Protein AF-A0A9D4C1H0-F1 (afdb_monomer_lite)

Structure (mmCIF, N/CA/C/O backbone):
data_AF-A0A9D4C1H0-F1
#
_entry.id   AF-A0A9D4C1H0-F1
#
loop_
_atom_site.group_PDB
_atom_site.id
_atom_site.type_symbol
_atom_site.label_atom_id
_atom_site.label_alt_id
_atom_site.label_comp_id
_atom_site.label_asym_id
_atom_site.label_entity_id
_atom_site.label_seq_id
_atom_site.pdbx_PDB_ins_code
_atom_site.Cartn_x
_atom_site.Cartn_y
_atom_site.Cartn_z
_atom_site.occupancy
_atom_site.B_iso_or_equiv
_atom_site.auth_seq_id
_atom_site.auth_comp_id
_atom_site.auth_asym_id
_atom_site.auth_atom_id
_atom_site.pdbx_PDB_model_num
ATOM 1 N N . MET A 1 1 ? -2.579 -15.458 -0.733 1.00 62.25 1 MET A N 1
ATOM 2 C CA . MET A 1 1 ? -1.519 -14.538 -1.205 1.00 62.25 1 MET A CA 1
ATOM 3 C C . MET A 1 1 ? -1.879 -14.107 -2.624 1.00 62.25 1 MET A C 1
ATOM 5 O O . MET A 1 1 ? -2.062 -14.984 -3.449 1.00 62.25 1 MET A O 1
ATOM 9 N N . ILE A 1 2 ? -2.082 -12.808 -2.885 1.00 80.06 2 ILE A N 1
ATOM 10 C CA . ILE A 1 2 ? -2.571 -12.281 -4.187 1.00 80.06 2 ILE A CA 1
ATOM 11 C C . ILE A 1 2 ? -1.448 -11.675 -5.049 1.00 80.06 2 ILE A C 1
ATOM 13 O O . ILE A 1 2 ? -1.609 -11.494 -6.250 1.00 80.06 2 ILE A O 1
ATOM 17 N N . THR A 1 3 ? -0.276 -11.445 -4.453 1.00 80.56 3 THR A N 1
ATOM 18 C CA . THR A 1 3 ? 0.923 -10.905 -5.105 1.00 80.56 3 THR A CA 1
ATOM 19 C C . THR A 1 3 ? 1.317 -11.601 -6.418 1.00 80.56 3 THR A C 1
ATOM 21 O O . THR A 1 3 ? 1.531 -10.880 -7.387 1.00 80.56 3 THR A O 1
ATOM 24 N N . PRO A 1 4 ? 1.383 -12.949 -6.525 1.00 80.88 4 PRO A N 1
ATOM 25 C CA . PRO A 1 4 ? 1.798 -13.585 -7.781 1.00 80.88 4 PRO A CA 1
ATOM 26 C C . PRO A 1 4 ? 0.781 -13.390 -8.913 1.00 80.88 4 PRO A C 1
ATOM 28 O O . PRO A 1 4 ? 1.175 -13.240 -10.063 1.00 80.88 4 PRO A O 1
ATOM 31 N N . ILE A 1 5 ? -0.513 -13.328 -8.583 1.00 84.69 5 ILE A N 1
ATOM 32 C CA . ILE A 1 5 ? -1.584 -13.076 -9.556 1.00 84.69 5 ILE A CA 1
ATOM 33 C C . ILE A 1 5 ? -1.444 -11.660 -10.118 1.00 84.69 5 ILE A C 1
ATOM 35 O O . ILE A 1 5 ? -1.491 -11.476 -11.325 1.00 84.69 5 ILE A O 1
ATOM 39 N N . LEU A 1 6 ? -1.199 -10.672 -9.251 1.00 81.69 6 LEU A N 1
ATOM 40 C CA . LEU A 1 6 ? -0.996 -9.284 -9.673 1.00 81.69 6 LEU A CA 1
ATOM 41 C C . LEU A 1 6 ? 0.267 -9.095 -10.514 1.00 81.69 6 LEU A C 1
ATOM 43 O O . LEU A 1 6 ? 0.222 -8.335 -11.472 1.00 81.69 6 LEU A O 1
ATOM 47 N N . CYS A 1 7 ? 1.370 -9.776 -10.186 1.00 82.00 7 CYS A N 1
ATOM 48 C CA . CYS A 1 7 ? 2.587 -9.707 -10.998 1.00 82.00 7 CYS A CA 1
ATOM 49 C C . CYS A 1 7 ? 2.351 -10.256 -12.409 1.00 82.00 7 CYS A C 1
ATOM 51 O O . CYS A 1 7 ? 2.674 -9.577 -13.375 1.00 82.00 7 CYS A O 1
ATOM 53 N N . TYR A 1 8 ? 1.717 -11.424 -12.527 1.00 84.38 8 TYR A N 1
ATOM 54 C CA . TYR A 1 8 ? 1.388 -12.006 -13.829 1.00 84.38 8 TYR A CA 1
ATOM 55 C C . TYR A 1 8 ? 0.410 -11.129 -14.625 1.00 84.38 8 TYR A C 1
ATOM 57 O O . TYR A 1 8 ? 0.597 -10.875 -15.810 1.00 84.38 8 TYR A O 1
ATOM 65 N N . SER A 1 9 ? -0.630 -10.603 -13.972 1.00 79.81 9 SER A N 1
ATOM 66 C CA . SER A 1 9 ? -1.573 -9.688 -14.620 1.00 79.81 9 SER A CA 1
ATOM 67 C C . SER A 1 9 ? -0.914 -8.382 -15.069 1.00 79.81 9 SER A C 1
ATOM 69 O O . SER A 1 9 ? -1.299 -7.853 -16.105 1.00 79.81 9 SER A O 1
ATOM 71 N N . ALA A 1 10 ? 0.076 -7.869 -14.332 1.00 79.00 10 ALA A N 1
ATOM 72 C CA . ALA A 1 10 ? 0.809 -6.661 -14.707 1.00 79.00 10 ALA A CA 1
ATOM 73 C C . ALA A 1 10 ? 1.677 -6.862 -15.963 1.00 79.00 10 ALA A C 1
ATOM 75 O O . ALA A 1 10 ? 1.806 -5.933 -16.757 1.00 79.00 10 ALA A O 1
ATOM 76 N N . GLU A 1 11 ? 2.209 -8.068 -16.187 1.00 79.94 11 GLU A N 1
ATOM 77 C CA . GLU A 1 11 ? 2.925 -8.424 -17.424 1.00 79.94 11 GLU A CA 1
ATOM 78 C C . GLU A 1 11 ? 2.000 -8.398 -18.653 1.00 79.94 11 GLU A C 1
ATOM 80 O O . GLU A 1 11 ? 2.423 -8.016 -19.741 1.00 79.94 11 GLU A O 1
ATOM 85 N N . ILE A 1 12 ? 0.726 -8.769 -18.485 1.00 82.06 12 ILE A N 1
ATOM 86 C CA . ILE A 1 12 ? -0.244 -8.866 -19.589 1.00 82.06 12 ILE A CA 1
ATOM 87 C C . ILE A 1 12 ? -0.968 -7.536 -19.835 1.00 82.06 12 ILE A C 1
ATOM 89 O O . ILE A 1 12 ? -1.170 -7.139 -20.980 1.00 82.06 12 ILE A O 1
ATOM 93 N N . TRP A 1 13 ? -1.420 -6.870 -18.770 1.00 74.50 13 TRP A N 1
ATOM 94 C CA . TRP A 1 13 ? -2.255 -5.664 -18.847 1.00 74.50 13 TRP A CA 1
ATOM 95 C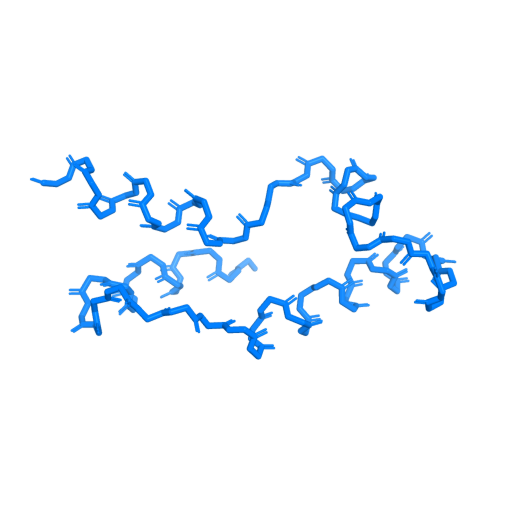 C . TRP A 1 13 ? -1.457 -4.356 -18.778 1.00 74.50 13 TRP A C 1
ATOM 97 O O . TRP A 1 13 ? -2.025 -3.290 -19.013 1.00 74.50 13 TRP A O 1
ATOM 107 N N . GLY A 1 14 ? -0.154 -4.413 -18.486 1.00 69.88 14 GLY A N 1
ATOM 108 C CA . GLY A 1 14 ? 0.697 -3.234 -18.344 1.00 69.88 14 GLY A CA 1
ATOM 109 C C . GLY A 1 14 ? 0.465 -2.464 -17.038 1.00 69.88 14 GLY A C 1
ATOM 110 O O . GLY A 1 14 ? -0.172 -2.944 -16.096 1.00 69.88 14 GLY A O 1
ATOM 111 N N . PHE A 1 15 ? 1.017 -1.248 -16.956 1.00 66.62 15 PHE A N 1
ATOM 112 C CA . PHE A 1 15 ? 0.933 -0.387 -15.771 1.00 66.62 15 PHE A CA 1
ATOM 113 C C . PHE A 1 15 ? -0.481 0.198 -15.616 1.00 66.62 15 PHE A C 1
ATOM 115 O O . PHE A 1 15 ? -0.736 1.347 -15.961 1.00 66.62 15 PHE A O 1
ATOM 122 N N . GLN A 1 16 ? -1.415 -0.584 -15.081 1.00 72.12 16 GLN A N 1
ATOM 123 C CA . GLN A 1 16 ? -2.709 -0.076 -14.630 1.00 72.12 16 GLN A CA 1
ATOM 124 C C . GLN A 1 16 ? -2.729 -0.064 -13.100 1.00 72.12 16 GLN A C 1
ATOM 126 O O . GLN A 1 16 ? -2.572 -1.098 -12.447 1.00 72.12 16 GLN A O 1
ATOM 131 N N . TYR A 1 17 ? -2.922 1.114 -12.502 1.00 72.31 17 TYR A N 1
ATOM 132 C CA . TYR A 1 17 ? -3.086 1.221 -11.054 1.00 72.31 17 TYR A CA 1
ATOM 133 C C . TYR A 1 17 ? -4.417 0.583 -10.630 1.00 72.31 17 TYR A C 1
ATOM 135 O O . TYR A 1 17 ? -5.497 1.100 -10.918 1.00 72.31 17 TYR A O 1
ATOM 143 N N . ALA A 1 18 ? -4.346 -0.561 -9.948 1.00 80.44 18 ALA A N 1
ATOM 144 C CA . ALA A 1 18 ? -5.522 -1.305 -9.508 1.00 80.44 18 ALA A CA 1
ATOM 145 C C . ALA A 1 18 ? -6.030 -0.805 -8.142 1.00 80.44 18 ALA A C 1
ATOM 147 O O . ALA A 1 18 ? -5.993 -1.530 -7.143 1.00 80.44 18 ALA A O 1
ATOM 148 N N . GLU A 1 19 ? -6.539 0.432 -8.102 1.00 83.06 19 GLU A N 1
ATOM 149 C CA . GLU A 1 19 ? -7.023 1.093 -6.875 1.00 83.06 19 GLU A CA 1
ATOM 150 C C . GLU A 1 19 ? -8.044 0.237 -6.105 1.00 83.06 19 GLU A C 1
ATOM 152 O O . GLU A 1 19 ? -7.993 0.121 -4.878 1.00 83.06 19 GLU A O 1
ATOM 157 N N . CYS A 1 20 ? -8.960 -0.413 -6.830 1.00 86.31 20 CYS A N 1
ATOM 158 C CA . CYS A 1 20 ? -9.986 -1.271 -6.244 1.00 86.31 20 CYS A CA 1
ATOM 159 C C . CYS A 1 20 ? -9.374 -2.419 -5.427 1.00 86.31 20 CYS A C 1
ATOM 161 O O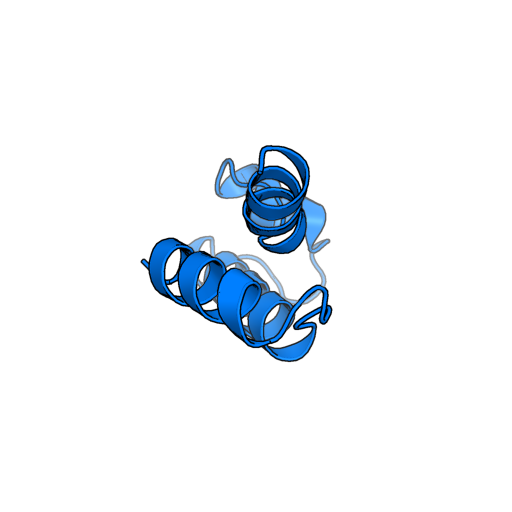 . CYS A 1 20 ? -9.840 -2.717 -4.326 1.00 86.31 20 CYS A O 1
ATOM 163 N N . ILE A 1 21 ? -8.311 -3.040 -5.944 1.00 86.81 21 ILE A N 1
ATOM 164 C CA . ILE A 1 21 ? -7.651 -4.183 -5.307 1.00 86.81 21 ILE A CA 1
ATOM 165 C C . ILE A 1 21 ? -6.890 -3.718 -4.064 1.00 86.81 21 ILE A C 1
ATOM 167 O O . ILE A 1 21 ? -7.003 -4.345 -3.009 1.00 86.81 21 ILE A O 1
ATOM 171 N N . GLU A 1 22 ? -6.182 -2.589 -4.147 1.00 87.56 22 GLU A N 1
ATOM 172 C CA . GLU A 1 22 ? -5.508 -1.998 -2.986 1.00 87.56 22 GLU A CA 1
ATOM 173 C C . GLU A 1 22 ? -6.490 -1.638 -1.871 1.00 87.56 22 GLU A C 1
ATOM 175 O O . GLU A 1 22 ? -6.252 -1.972 -0.709 1.00 87.56 22 GLU A O 1
ATOM 180 N N . ARG A 1 23 ? -7.635 -1.033 -2.202 1.00 89.00 23 ARG A N 1
ATOM 181 C CA . ARG A 1 23 ? -8.658 -0.663 -1.214 1.00 89.00 23 ARG A CA 1
ATOM 182 C C . ARG A 1 23 ? -9.223 -1.883 -0.487 1.00 89.00 23 ARG A C 1
ATOM 184 O O . ARG A 1 23 ? -9.378 -1.851 0.736 1.00 89.00 23 ARG A O 1
ATOM 191 N N . VAL A 1 24 ? -9.515 -2.965 -1.212 1.00 90.06 24 VAL A N 1
ATOM 192 C CA . VAL A 1 24 ? -9.963 -4.233 -0.610 1.00 90.06 24 VAL A CA 1
ATOM 193 C C . VAL A 1 24 ? -8.879 -4.802 0.302 1.00 90.06 24 VAL A C 1
ATOM 195 O O . VAL A 1 24 ? -9.174 -5.222 1.422 1.00 90.06 24 VAL A O 1
ATOM 198 N N . HIS A 1 25 ? -7.622 -4.762 -0.137 1.00 88.50 25 HIS A N 1
ATOM 199 C CA . HIS A 1 25 ? -6.505 -5.297 0.627 1.00 88.50 25 HIS A CA 1
ATOM 200 C C . HIS A 1 25 ? -6.240 -4.521 1.922 1.00 88.50 25 HIS A C 1
ATOM 202 O O . HIS A 1 25 ? -6.100 -5.120 2.984 1.00 88.50 25 HIS A O 1
ATOM 208 N N . ILE A 1 26 ? -6.256 -3.190 1.865 1.00 89.44 26 ILE A N 1
ATOM 209 C CA . ILE A 1 26 ? -6.096 -2.327 3.041 1.00 89.44 26 ILE A CA 1
ATOM 210 C C . ILE A 1 26 ? -7.241 -2.551 4.031 1.00 89.44 26 ILE A C 1
ATOM 212 O O . ILE A 1 26 ? -7.006 -2.649 5.233 1.00 89.44 26 ILE A O 1
ATOM 216 N N . ASN A 1 27 ? -8.481 -2.678 3.550 1.00 89.81 27 ASN A N 1
ATOM 217 C CA . ASN A 1 27 ? -9.620 -2.985 4.415 1.00 89.81 27 ASN A CA 1
ATOM 218 C C . ASN A 1 27 ? -9.491 -4.359 5.079 1.00 89.81 27 ASN A C 1
ATOM 220 O O . ASN A 1 27 ? -9.869 -4.509 6.241 1.00 89.81 27 ASN A O 1
ATOM 224 N N . TYR A 1 28 ? -8.945 -5.346 4.369 1.00 88.81 28 TYR A N 1
ATOM 225 C CA . TYR A 1 28 ? -8.616 -6.642 4.948 1.00 88.81 28 TYR A CA 1
ATOM 226 C C . TYR A 1 28 ? -7.552 -6.509 6.046 1.00 88.81 28 TYR A C 1
ATOM 228 O O . TYR A 1 28 ? -7.781 -6.989 7.151 1.00 88.81 28 TYR A O 1
ATOM 236 N N . CYS A 1 29 ? -6.452 -5.791 5.798 1.00 88.00 29 CYS A N 1
ATOM 237 C CA . CYS A 1 29 ? -5.409 -5.525 6.797 1.00 88.00 29 CYS A CA 1
ATOM 238 C C . CYS A 1 29 ? -5.955 -4.790 8.031 1.00 88.00 29 CYS A C 1
ATOM 240 O O . CYS A 1 29 ? -5.683 -5.196 9.156 1.00 88.00 29 CYS A O 1
ATOM 242 N N . LYS A 1 30 ? -6.804 -3.770 7.843 1.00 90.00 30 LYS A N 1
ATOM 243 C CA . LYS A 1 30 ? -7.465 -3.072 8.958 1.00 90.00 30 LYS A CA 1
ATOM 244 C C . LYS A 1 30 ? -8.309 -4.023 9.802 1.00 90.00 30 LYS A C 1
ATOM 246 O O . LYS A 1 30 ? -8.236 -3.968 11.023 1.00 90.00 30 LYS A O 1
ATOM 251 N N . ARG A 1 31 ? -9.083 -4.907 9.166 1.00 90.12 31 ARG A N 1
ATOM 252 C CA . ARG A 1 31 ? -9.889 -5.915 9.875 1.00 90.12 31 ARG A CA 1
ATOM 253 C C . ARG A 1 31 ? -9.022 -6.948 10.589 1.00 90.12 31 ARG A C 1
ATOM 255 O O . ARG A 1 31 ? -9.345 -7.303 11.714 1.00 90.12 31 ARG A O 1
ATOM 262 N N . LEU A 1 32 ? -7.935 -7.393 9.959 1.00 89.44 32 LEU A N 1
ATOM 263 C CA . LEU A 1 32 ? -6.989 -8.353 10.528 1.00 89.44 32 LEU A CA 1
ATOM 264 C C . LEU A 1 32 ? -6.349 -7.810 11.816 1.00 89.44 32 LEU A C 1
ATOM 266 O O . LEU A 1 32 ? -6.276 -8.522 12.809 1.00 89.44 32 LEU A O 1
ATOM 270 N N . CYS A 1 33 ? -5.942 -6.540 11.806 1.00 86.62 33 CYS A N 1
ATOM 271 C CA . CYS A 1 33 ? -5.327 -5.866 12.951 1.00 86.62 33 CYS A CA 1
ATOM 272 C C . CYS A 1 33 ? -6.349 -5.265 13.938 1.00 86.62 33 CYS A C 1
ATOM 274 O O . CYS A 1 33 ? -5.950 -4.601 14.888 1.00 86.62 33 CYS A O 1
ATOM 276 N N . GLY A 1 34 ? -7.661 -5.428 13.713 1.00 88.62 34 GLY A N 1
ATOM 277 C CA . GLY A 1 34 ? -8.698 -4.829 14.566 1.00 88.62 34 GLY A CA 1
ATOM 278 C C . GLY A 1 34 ? -8.715 -3.291 14.566 1.00 88.62 34 GLY A C 1
ATOM 279 O O . GLY A 1 34 ? -9.228 -2.674 15.497 1.00 88.62 34 GLY A O 1
ATOM 280 N N . LEU A 1 35 ? -8.154 -2.656 13.534 1.00 88.19 35 LEU A N 1
ATOM 281 C CA . LEU A 1 35 ? -8.019 -1.206 13.431 1.00 88.19 35 LEU A CA 1
ATOM 282 C C . LEU A 1 35 ? -9.348 -0.548 13.056 1.00 88.19 35 LEU A C 1
ATOM 284 O O . LEU A 1 35 ? -10.115 -1.037 12.221 1.00 88.19 35 LEU A O 1
ATOM 288 N N . ASN A 1 36 ? -9.590 0.629 13.630 1.00 85.06 36 ASN A N 1
ATOM 289 C CA . ASN A 1 36 ? -10.764 1.420 13.297 1.00 85.06 36 ASN A CA 1
ATOM 290 C C . ASN A 1 36 ? -10.690 1.922 11.840 1.00 85.06 36 ASN A C 1
ATOM 292 O O . ASN A 1 36 ? -9.613 2.183 11.302 1.00 85.06 36 ASN A O 1
ATOM 296 N N . LYS A 1 37 ? -11.841 2.109 11.185 1.00 78.88 37 LYS A N 1
ATOM 297 C CA . LYS A 1 37 ? -11.913 2.533 9.771 1.00 78.88 37 LYS A CA 1
ATOM 298 C C . LYS A 1 37 ? -11.231 3.884 9.527 1.00 78.88 37 LYS A C 1
ATOM 300 O O . LYS A 1 37 ? -10.688 4.094 8.444 1.00 78.88 37 LYS A O 1
ATOM 305 N N . SER A 1 38 ? -11.236 4.747 10.545 1.00 83.56 38 SER A N 1
ATOM 306 C CA . SER A 1 38 ? -10.642 6.088 10.520 1.00 83.56 38 SER A CA 1
ATOM 307 C C . SER A 1 38 ? -9.110 6.100 10.590 1.00 83.56 38 SER A C 1
ATOM 309 O O . SER A 1 38 ? -8.508 7.153 10.409 1.00 83.56 38 SER 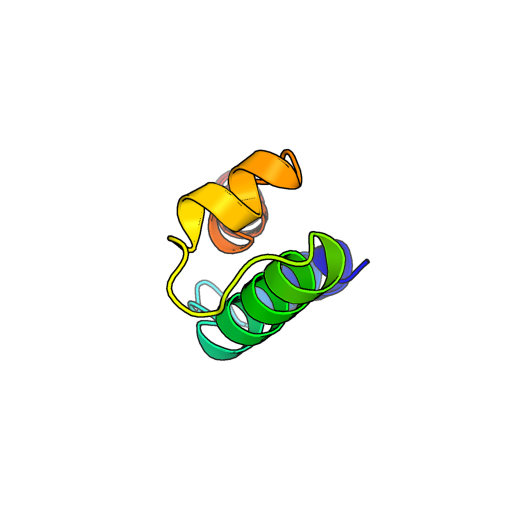A O 1
ATOM 311 N N . VAL A 1 39 ? -8.471 4.956 10.860 1.00 85.75 39 VAL A N 1
ATOM 312 C CA . VAL A 1 39 ? -7.009 4.843 10.902 1.00 85.75 39 VAL A CA 1
ATOM 313 C C . VAL A 1 39 ? -6.420 4.992 9.500 1.00 85.75 39 VAL A C 1
ATOM 315 O O . VAL A 1 39 ? -6.961 4.468 8.519 1.00 85.75 39 VAL A O 1
ATOM 318 N N . SER A 1 40 ? -5.280 5.675 9.425 1.00 87.50 40 SER A N 1
ATOM 319 C CA . SER A 1 40 ? -4.492 5.896 8.216 1.00 87.50 40 SER A CA 1
ATOM 320 C C . SER A 1 40 ? -4.185 4.583 7.490 1.00 87.50 40 SER A C 1
ATOM 322 O O . SER A 1 40 ? -3.729 3.612 8.094 1.00 87.50 40 SER A O 1
ATOM 324 N N . ASN A 1 41 ? -4.373 4.550 6.170 1.00 87.06 41 ASN A N 1
ATOM 325 C CA . ASN A 1 41 ? -4.070 3.359 5.363 1.00 87.06 41 ASN A CA 1
ATOM 326 C C . ASN A 1 41 ? -2.592 2.949 5.473 1.00 87.06 41 ASN A C 1
ATOM 328 O O . ASN A 1 41 ? -2.294 1.764 5.580 1.00 87.06 41 ASN A O 1
ATOM 332 N N . ALA A 1 42 ? -1.688 3.932 5.521 1.00 85.94 42 ALA A N 1
ATOM 333 C CA . ALA A 1 42 ? -0.258 3.708 5.722 1.00 85.94 42 ALA A CA 1
ATOM 334 C C . ALA A 1 42 ? 0.049 3.030 7.068 1.00 85.94 42 ALA A C 1
ATOM 336 O O . ALA A 1 42 ? 0.903 2.154 7.128 1.00 85.94 42 ALA A O 1
ATOM 337 N N . PHE A 1 43 ? -0.691 3.374 8.128 1.00 87.19 43 PHE A N 1
ATOM 338 C CA . PHE A 1 43 ? -0.531 2.747 9.439 1.00 87.19 43 PHE A CA 1
ATOM 339 C C . PHE A 1 43 ? -0.955 1.275 9.401 1.00 87.19 43 PHE A C 1
ATOM 341 O O . PHE A 1 43 ? -0.199 0.408 9.814 1.00 87.19 43 PHE A O 1
ATOM 348 N N . ALA A 1 44 ? -2.112 0.969 8.804 1.00 88.00 44 ALA A N 1
ATOM 349 C CA . ALA A 1 44 ? -2.576 -0.414 8.666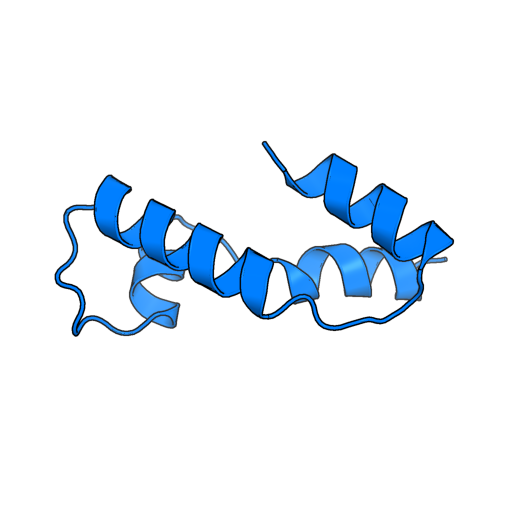 1.00 88.00 44 ALA A CA 1
ATOM 350 C C . ALA A 1 44 ? -1.612 -1.303 7.853 1.00 88.00 44 ALA A C 1
ATOM 352 O O . ALA A 1 44 ? -1.477 -2.492 8.135 1.00 88.00 44 ALA A O 1
ATOM 353 N N . LEU A 1 45 ? -0.944 -0.731 6.846 1.00 88.19 45 LEU A N 1
ATOM 354 C CA . LEU A 1 45 ? 0.084 -1.423 6.064 1.00 88.19 45 LEU A CA 1
ATOM 355 C C . LEU A 1 45 ? 1.391 -1.599 6.855 1.00 88.19 45 LEU A C 1
ATOM 357 O O . LEU A 1 45 ? 1.971 -2.684 6.817 1.00 88.19 45 LEU A O 1
ATOM 361 N N . SER A 1 46 ? 1.801 -0.577 7.613 1.00 87.25 46 SER A N 1
ATOM 362 C CA . SER A 1 46 ? 2.966 -0.614 8.509 1.00 87.25 46 SER A CA 1
ATOM 363 C C . SER A 1 46 ? 2.830 -1.686 9.588 1.00 87.25 46 SER A C 1
ATOM 365 O O . SER A 1 46 ? 3.762 -2.454 9.794 1.00 87.25 46 SER A O 1
ATOM 367 N N . GLU A 1 47 ? 1.659 -1.799 10.217 1.00 88.19 47 GLU A N 1
ATOM 368 C CA . GLU A 1 47 ? 1.366 -2.841 11.215 1.00 88.19 47 GLU A CA 1
ATOM 369 C C . GLU A 1 47 ? 1.476 -4.255 10.625 1.00 88.19 47 GLU A C 1
ATOM 371 O O . GLU A 1 47 ? 1.893 -5.196 11.293 1.00 88.19 47 GLU A O 1
ATOM 376 N N . CYS A 1 48 ? 1.148 -4.412 9.339 1.00 86.19 48 CYS A N 1
ATOM 377 C CA . CYS A 1 48 ? 1.332 -5.668 8.611 1.00 86.19 48 CYS A CA 1
ATOM 378 C C . CYS A 1 48 ? 2.766 -5.867 8.082 1.00 86.19 48 CYS A C 1
ATOM 380 O O . CYS A 1 48 ? 3.019 -6.878 7.424 1.00 86.19 48 CYS A O 1
ATOM 382 N N . GLY A 1 49 ? 3.673 -4.902 8.279 1.00 86.50 49 GLY A N 1
ATOM 383 C CA . GLY A 1 49 ? 5.031 -4.914 7.732 1.00 86.50 49 GLY A CA 1
ATOM 384 C C . GLY A 1 49 ? 5.075 -4.934 6.201 1.00 86.50 49 GLY A C 1
ATOM 385 O O . GLY A 1 49 ? 5.981 -5.530 5.618 1.00 86.50 49 GLY A O 1
ATOM 386 N N . ARG A 1 50 ? 4.071 -4.357 5.526 1.00 84.50 50 ARG A N 1
ATOM 387 C CA . ARG A 1 50 ? 3.916 -4.442 4.065 1.00 84.50 50 ARG A CA 1
ATOM 388 C C . ARG A 1 50 ? 3.913 -3.079 3.400 1.00 84.50 50 ARG A C 1
ATOM 390 O O . ARG A 1 50 ? 3.41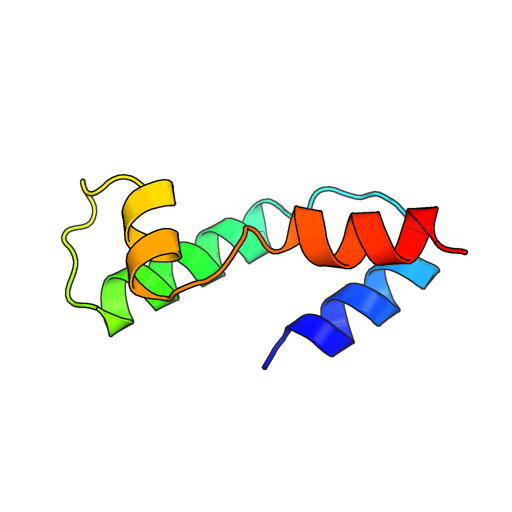1 -2.097 3.932 1.00 84.50 50 ARG A O 1
ATOM 397 N N . LEU A 1 51 ? 4.435 -3.065 2.180 1.00 85.12 51 LEU A N 1
ATOM 398 C CA . LEU A 1 51 ? 4.326 -1.940 1.262 1.00 85.12 51 LEU A CA 1
ATOM 399 C C . LEU A 1 51 ? 3.038 -2.053 0.428 1.00 85.12 51 LEU A C 1
ATOM 401 O O . LEU A 1 51 ? 2.485 -3.154 0.297 1.00 85.12 51 LEU A O 1
ATOM 405 N N . PRO A 1 52 ? 2.567 -0.936 -0.153 1.00 84.12 52 PRO A N 1
ATOM 406 C CA . PRO A 1 52 ? 1.492 -0.957 -1.136 1.00 84.12 52 PRO A CA 1
ATOM 407 C C . PRO A 1 52 ? 1.786 -1.946 -2.269 1.00 84.12 52 PRO A C 1
ATOM 409 O O . PRO A 1 52 ? 2.935 -2.116 -2.692 1.00 84.12 52 PRO A O 1
ATOM 412 N N . LEU A 1 53 ? 0.744 -2.600 -2.780 1.00 84.50 53 LEU A N 1
ATOM 413 C CA . LEU A 1 53 ? 0.897 -3.664 -3.777 1.00 84.50 53 LEU A CA 1
ATOM 414 C C . LEU A 1 53 ? 1.480 -3.121 -5.084 1.00 84.50 53 LEU A C 1
ATOM 416 O O . LEU A 1 53 ? 2.259 -3.824 -5.728 1.00 84.50 53 LEU A O 1
ATOM 420 N N . TYR A 1 54 ? 1.167 -1.865 -5.423 1.00 83.12 54 TYR A N 1
ATOM 421 C CA . TYR A 1 54 ? 1.687 -1.219 -6.625 1.00 83.12 54 TYR A CA 1
ATOM 422 C C . TYR A 1 54 ? 3.204 -1.166 -6.658 1.00 83.12 54 TYR A C 1
ATOM 424 O O . TYR A 1 54 ? 3.782 -1.558 -7.659 1.00 83.12 54 TYR A O 1
ATOM 432 N N . VAL A 1 55 ? 3.860 -0.831 -5.548 1.00 84.50 55 VAL A N 1
ATOM 433 C CA . VAL A 1 55 ? 5.329 -0.775 -5.472 1.00 84.50 55 VAL A CA 1
ATOM 434 C C . VAL A 1 55 ? 5.963 -2.120 -5.845 1.00 84.50 55 VAL A C 1
ATOM 436 O O . VAL A 1 55 ? 7.039 -2.171 -6.435 1.00 84.50 55 VAL A O 1
ATOM 439 N N . THR A 1 56 ? 5.281 -3.224 -5.529 1.00 82.56 56 THR A N 1
ATOM 440 C CA . THR A 1 56 ? 5.812 -4.574 -5.743 1.00 82.56 56 THR A CA 1
ATOM 441 C C . THR A 1 56 ? 5.742 -4.994 -7.211 1.00 82.56 56 THR A C 1
ATOM 443 O O . THR A 1 56 ? 6.728 -5.504 -7.739 1.00 82.56 56 THR A O 1
ATOM 446 N N . TYR A 1 57 ? 4.603 -4.795 -7.885 1.00 81.19 57 TYR A N 1
ATOM 447 C CA . TYR A 1 57 ? 4.472 -5.209 -9.288 1.00 81.19 57 TYR A CA 1
ATOM 448 C C . TYR A 1 57 ? 5.092 -4.199 -10.261 1.00 81.19 57 TYR A C 1
ATOM 450 O O . TYR A 1 57 ? 5.611 -4.604 -11.295 1.00 81.19 57 TYR A O 1
ATOM 458 N N . THR A 1 58 ? 5.127 -2.905 -9.929 1.00 81.00 58 THR A N 1
ATOM 459 C CA . THR A 1 58 ? 5.810 -1.906 -10.766 1.00 81.00 58 THR A CA 1
ATOM 460 C C . THR A 1 58 ? 7.320 -2.105 -10.743 1.00 81.00 58 THR A C 1
ATOM 462 O O . THR A 1 58 ? 7.953 -2.036 -11.791 1.00 81.00 58 THR A O 1
ATOM 465 N N . GLY A 1 59 ? 7.893 -2.460 -9.588 1.00 79.81 59 GLY A N 1
ATOM 466 C CA . GLY A 1 59 ? 9.303 -2.840 -9.487 1.00 79.81 59 GLY A CA 1
ATOM 467 C C . GLY A 1 59 ? 9.662 -4.063 -10.339 1.00 79.81 59 GLY A C 1
ATOM 468 O O . GLY A 1 59 ? 10.751 -4.117 -10.898 1.00 79.81 59 GLY A O 1
ATOM 469 N N . LYS A 1 60 ? 8.742 -5.025 -10.491 1.00 76.69 60 LYS A N 1
ATOM 470 C CA . LYS A 1 60 ? 8.928 -6.187 -11.377 1.00 76.69 60 LYS A CA 1
ATOM 471 C C . LYS A 1 60 ? 8.881 -5.818 -12.858 1.00 76.69 60 LYS A C 1
ATOM 473 O O . LYS A 1 60 ? 9.657 -6.367 -13.624 1.00 76.69 60 LYS A O 1
ATOM 478 N N . LEU A 1 61 ? 8.021 -4.871 -13.222 1.00 75.25 61 LEU A N 1
ATOM 479 C CA . LEU A 1 61 ? 7.887 -4.342 -14.581 1.00 75.25 61 LEU A CA 1
ATOM 480 C C . LEU A 1 61 ? 9.117 -3.536 -15.026 1.00 75.25 61 LEU A C 1
ATOM 482 O O . LEU A 1 61 ? 9.498 -3.610 -16.181 1.00 75.25 61 LEU A O 1
ATOM 486 N N . ILE A 1 62 ? 9.730 -2.773 -14.112 1.00 76.12 62 ILE A N 1
ATOM 487 C CA . ILE A 1 62 ? 10.926 -1.953 -14.389 1.00 76.12 62 ILE A CA 1
ATOM 488 C C . ILE A 1 62 ? 12.200 -2.806 -14.457 1.00 76.12 62 ILE A C 1
ATOM 490 O O . ILE A 1 62 ? 13.156 -2.442 -15.133 1.00 76.12 62 ILE A O 1
ATOM 494 N N . ALA A 1 63 ? 12.243 -3.912 -13.714 1.00 71.69 63 ALA A N 1
ATOM 495 C CA . ALA A 1 63 ? 13.391 -4.816 -13.694 1.00 71.69 63 ALA A CA 1
ATOM 496 C C . ALA A 1 63 ? 13.476 -5.738 -14.927 1.00 71.69 63 ALA A C 1
ATOM 498 O O . ALA A 1 63 ? 14.425 -6.517 -15.017 1.00 71.69 63 ALA A O 1
ATOM 499 N N . TYR A 1 64 ? 12.487 -5.678 -15.820 1.00 58.03 64 TYR A N 1
ATOM 500 C CA . TYR A 1 64 ? 12.438 -6.415 -17.079 1.00 58.03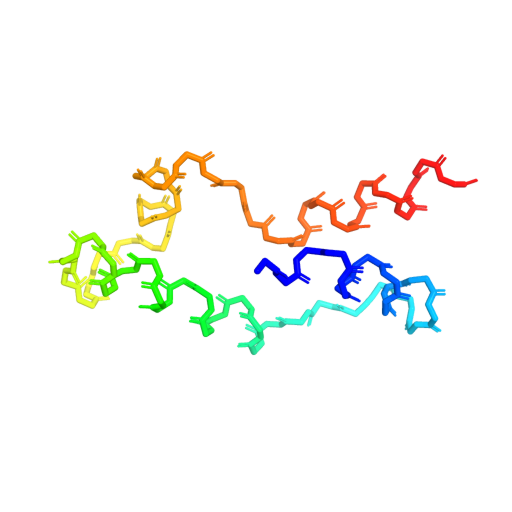 64 TYR A CA 1
ATOM 501 C C . TYR A 1 64 ? 12.910 -5.523 -18.231 1.00 58.03 64 TYR A C 1
ATOM 503 O O . TYR A 1 64 ? 13.701 -6.016 -19.064 1.00 58.03 64 TYR A O 1
#

Foldseek 3Di:
DCLVVVLVVCVVVPDDDPVVVQVVVLVVLCVVVVHDPPDDSVVSQVVVVHDGSSVRNVVVVVVD

Sequence (64 aa):
MITPILCYSAEIWGFQYAECIERVHINYCKRLCGLNKSVSNAFALSECGRLPLYVTYTGKLIAY

Radius of gyration: 12.63 Å; chains: 1; bounding box: 25×21×34 Å

Secondary structure (DSSP, 8-state):
--HHHHHHHHHHH-S---HHHHHHHHHHHHHHTT--TTS-HHHHHHHTT---HHHHHHHHHHT-

pLDDT: mean 82.61, std 6.73, range [58.03, 90.12]

Organism: Dreissena polymorpha (NCBI:txid45954)